Protein AF-A0A9Q0ZNN7-F1 (afdb_monomer_lite)

Secondary structure (DSSP, 8-state):
------TTSSB-HHHHTT----TT-SSBSSTTTS--S-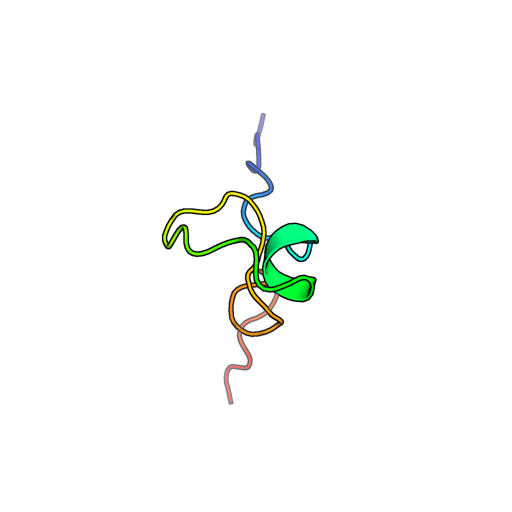----

InterPro domains:
  IPR000571 Zinc finger, CCCH-type [PS50103] (6-32)
  IPR036855 Zinc finger, CCCH-type superfamily [SSF90229] (4-36)
  IPR045868 Zinc finger CCCH domain-containing protein 13/40 [PTHR38160] (1-38)

Radius of gyration: 11.7 Å; chains: 1; bounding box: 33×15×34 Å

Sequence (42 aa):
MAERKLFKTKLCVLYRKGRCHRQNCSFAHGNAELRQSMPSRY

pLDDT: mean 73.89, std 14.18, range [43.53, 89.44]

Organism: Salix purpurea (NCBI:txid77065)

Structure (mmCIF, N/CA/C/O backbone):
data_AF-A0A9Q0ZNN7-F1
#
_entry.id   AF-A0A9Q0ZNN7-F1
#
loop_
_atom_site.group_PDB
_atom_site.id
_atom_site.type_symbol
_atom_site.label_atom_id
_atom_site.label_alt_id
_atom_site.label_comp_id
_atom_site.label_asym_id
_atom_site.label_entity_id
_atom_site.label_seq_id
_atom_site.pdbx_PDB_ins_code
_atom_site.Cartn_x
_atom_site.Cartn_y
_atom_site.Cartn_z
_atom_site.occupancy
_atom_site.B_iso_or_equiv
_atom_site.auth_seq_id
_atom_site.auth_comp_id
_atom_site.auth_asym_id
_atom_site.auth_atom_id
_atom_site.pdbx_PDB_model_num
ATOM 1 N N . MET A 1 1 ? -3.124 4.399 24.454 1.00 43.56 1 MET A N 1
ATOM 2 C CA . MET A 1 1 ? -2.062 4.762 23.492 1.00 43.56 1 MET A CA 1
ATOM 3 C C . MET A 1 1 ? -2.152 3.805 22.305 1.00 43.56 1 MET A C 1
ATOM 5 O O . MET A 1 1 ? -1.574 2.730 22.350 1.00 43.56 1 MET A O 1
ATOM 9 N N . ALA A 1 2 ? -2.990 4.095 21.304 1.00 52.56 2 ALA A N 1
ATOM 10 C CA . ALA A 1 2 ? -3.164 3.192 20.164 1.00 52.56 2 ALA A CA 1
ATOM 11 C C . ALA A 1 2 ? -2.081 3.481 19.121 1.00 52.56 2 ALA A C 1
ATOM 13 O O . ALA A 1 2 ? -2.276 4.304 18.227 1.00 52.56 2 ALA A O 1
ATOM 14 N N . GLU A 1 3 ? -0.943 2.802 19.231 1.00 55.84 3 GLU A N 1
ATOM 15 C CA . GLU A 1 3 ? 0.048 2.729 18.159 1.00 55.84 3 GLU A CA 1
ATOM 16 C C . GLU A 1 3 ? -0.552 1.916 17.005 1.00 55.84 3 GLU A C 1
ATOM 18 O O . GLU A 1 3 ? -0.301 0.723 16.826 1.00 55.84 3 GLU A O 1
ATOM 23 N N . ARG A 1 4 ? -1.423 2.565 16.226 1.00 61.50 4 ARG A N 1
ATOM 24 C CA . ARG A 1 4 ? -1.943 2.045 14.963 1.00 61.50 4 ARG A CA 1
ATOM 25 C C . ARG A 1 4 ? -0.778 1.989 13.990 1.00 61.50 4 ARG A C 1
ATOM 27 O O . ARG A 1 4 ? -0.597 2.894 13.184 1.00 61.50 4 ARG A O 1
ATOM 34 N N . LYS A 1 5 ? 0.035 0.939 14.098 1.00 60.41 5 LYS A N 1
ATOM 35 C CA . LYS A 1 5 ? 1.093 0.598 13.151 1.00 60.41 5 LYS A CA 1
ATOM 36 C C . LYS A 1 5 ? 0.526 0.757 11.733 1.00 60.41 5 LYS A C 1
ATOM 38 O O . LYS A 1 5 ? -0.332 -0.020 11.315 1.00 60.41 5 LYS A O 1
ATOM 43 N N . LEU A 1 6 ? 0.960 1.810 11.032 1.00 64.88 6 LEU A N 1
ATOM 44 C CA . LEU A 1 6 ? 0.495 2.209 9.700 1.00 64.88 6 LEU A CA 1
ATOM 45 C C . LEU A 1 6 ? 1.007 1.226 8.629 1.00 64.88 6 LEU A C 1
ATOM 47 O O . LEU A 1 6 ? 1.762 1.597 7.734 1.00 64.88 6 LEU A O 1
ATOM 51 N N . PHE A 1 7 ? 0.620 -0.046 8.722 1.00 70.94 7 PHE A N 1
ATOM 52 C CA . PHE A 1 7 ? 0.954 -1.047 7.714 1.00 70.94 7 PHE A CA 1
ATOM 53 C C . PHE A 1 7 ? 0.056 -0.864 6.504 1.00 70.94 7 PHE A C 1
ATOM 55 O O . PHE A 1 7 ? -1.171 -0.837 6.626 1.00 70.94 7 PHE A O 1
ATOM 62 N N . LYS A 1 8 ? 0.690 -0.768 5.335 1.00 75.44 8 LYS A N 1
ATOM 63 C CA . LYS A 1 8 ? 0.022 -0.676 4.037 1.00 75.44 8 LYS A CA 1
ATOM 64 C C . LYS A 1 8 ? -0.891 0.550 3.914 1.00 75.44 8 LYS A C 1
ATOM 66 O O . LYS A 1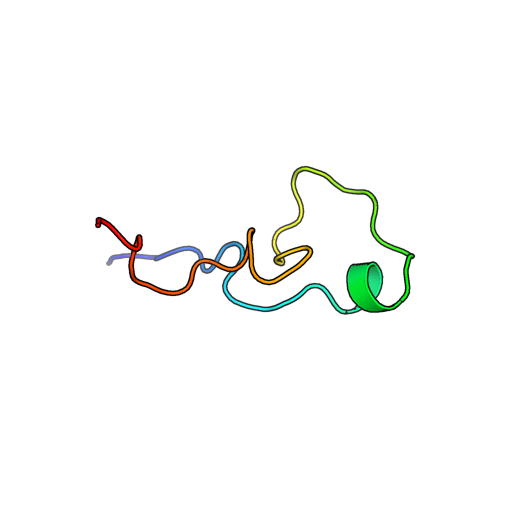 8 ? -1.939 0.497 3.288 1.00 75.44 8 LYS A O 1
ATOM 71 N N . THR A 1 9 ? -0.483 1.673 4.502 1.00 78.00 9 THR A N 1
ATOM 72 C CA . THR A 1 9 ? -1.170 2.975 4.376 1.00 78.00 9 THR A CA 1
ATOM 73 C C . THR A 1 9 ? -0.662 3.807 3.201 1.00 78.00 9 THR A C 1
ATOM 75 O O . THR A 1 9 ? -1.310 4.763 2.788 1.00 78.00 9 THR A O 1
ATOM 78 N N . LYS A 1 10 ? 0.500 3.446 2.648 1.00 84.12 10 LYS A N 1
ATOM 79 C CA . LYS A 1 10 ? 1.100 4.051 1.454 1.00 84.12 10 LYS A CA 1
ATOM 80 C C . LYS A 1 10 ? 1.491 2.968 0.458 1.00 84.12 10 LYS A C 1
ATOM 82 O O . LYS A 1 10 ? 1.841 1.855 0.855 1.00 84.12 10 LYS A O 1
ATOM 87 N N . LEU A 1 11 ? 1.471 3.320 -0.82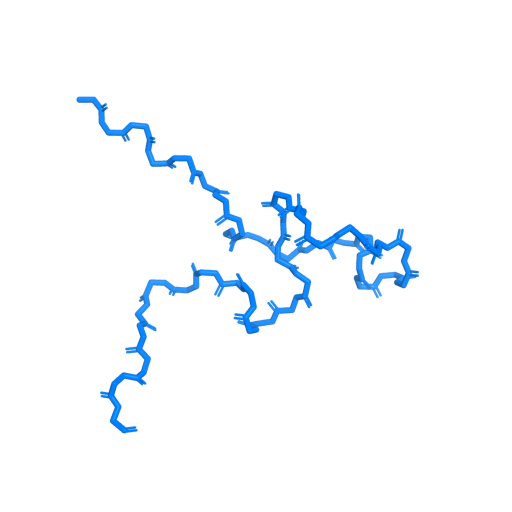6 1.00 85.62 11 LEU A N 1
ATOM 88 C CA . LEU A 1 11 ? 1.914 2.444 -1.907 1.00 85.62 11 LEU A CA 1
ATOM 89 C C . LEU A 1 11 ? 3.435 2.269 -1.899 1.00 85.62 11 LEU A C 1
ATOM 91 O O . LEU A 1 11 ? 4.199 3.210 -1.677 1.00 85.62 11 LEU A O 1
ATOM 95 N N . CYS A 1 12 ? 3.875 1.052 -2.188 1.00 88.06 12 CYS A N 1
ATOM 96 C CA .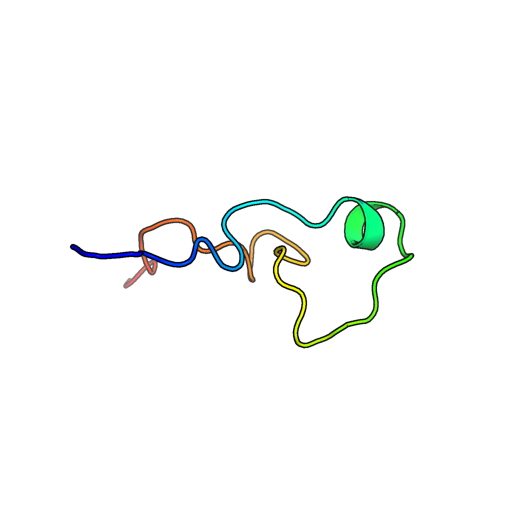 CYS A 1 12 ? 5.275 0.700 -2.309 1.00 88.06 12 CYS A CA 1
ATOM 97 C C . CYS A 1 12 ? 5.843 1.249 -3.623 1.00 88.06 12 CYS A C 1
ATOM 99 O O . CYS A 1 12 ? 5.506 0.788 -4.714 1.00 88.06 12 CYS A O 1
ATOM 101 N N . VAL A 1 13 ? 6.756 2.217 -3.527 1.00 88.56 13 VAL A N 1
ATOM 102 C CA . VAL A 1 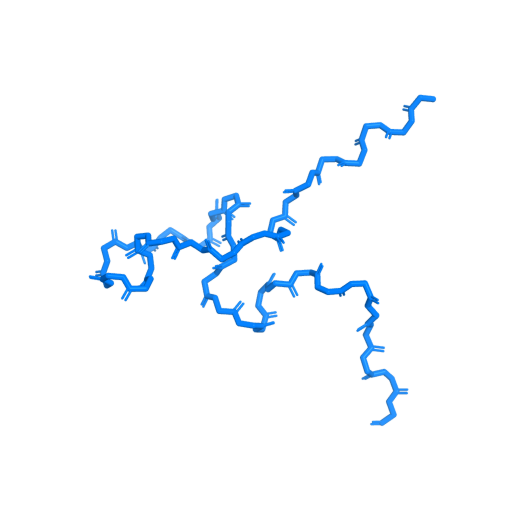13 ? 7.421 2.806 -4.703 1.00 88.56 13 VAL A CA 1
ATOM 103 C C . VAL A 1 13 ? 8.253 1.763 -5.453 1.00 88.56 13 VAL A C 1
ATOM 105 O O . VAL A 1 13 ? 8.332 1.800 -6.679 1.00 88.56 13 VAL A O 1
ATOM 108 N N . LEU A 1 14 ? 8.849 0.811 -4.730 1.00 89.19 14 LEU A N 1
ATOM 109 C CA . LEU A 1 14 ? 9.610 -0.289 -5.322 1.00 89.19 14 LEU A CA 1
ATOM 110 C C . LEU A 1 14 ? 8.701 -1.215 -6.128 1.00 89.19 14 LEU A C 1
ATOM 112 O O . LEU A 1 14 ? 9.071 -1.586 -7.235 1.00 89.19 14 LEU A O 1
ATOM 116 N N . TYR A 1 15 ? 7.507 -1.535 -5.622 1.00 86.88 15 TYR A N 1
ATOM 117 C CA . TYR A 1 15 ? 6.524 -2.321 -6.370 1.00 86.88 15 TYR A CA 1
ATOM 118 C C . TYR A 1 15 ? 6.081 -1.598 -7.644 1.00 86.88 15 TYR A C 1
ATOM 120 O O . TYR A 1 15 ? 6.075 -2.195 -8.713 1.00 86.88 15 TYR A O 1
ATOM 128 N N . ARG A 1 16 ? 5.841 -0.280 -7.570 1.00 84.62 16 ARG A N 1
ATOM 129 C CA . ARG A 1 16 ? 5.541 0.545 -8.756 1.00 84.62 16 ARG A CA 1
ATOM 130 C C . ARG A 1 16 ? 6.665 0.522 -9.800 1.00 84.62 16 ARG A C 1
ATOM 132 O O . ARG A 1 16 ? 6.407 0.698 -10.981 1.00 84.62 16 ARG A O 1
ATOM 139 N N . LYS A 1 17 ? 7.910 0.315 -9.364 1.00 89.44 17 LYS A N 1
ATOM 140 C CA . LYS A 1 17 ? 9.087 0.142 -10.229 1.00 89.44 17 LYS A CA 1
ATOM 141 C C . LYS A 1 17 ? 9.354 -1.325 -10.614 1.00 89.44 17 LYS A C 1
ATOM 143 O O . LYS A 1 17 ? 10.381 -1.585 -11.231 1.00 89.44 17 LYS A O 1
ATOM 148 N N . GLY A 1 18 ? 8.509 -2.276 -10.204 1.00 88.12 18 GLY A N 1
ATOM 149 C CA . GLY A 1 18 ? 8.708 -3.715 -10.433 1.00 88.12 18 GLY A CA 1
ATOM 150 C C . GLY A 1 18 ? 9.865 -4.333 -9.637 1.00 88.12 18 GLY A C 1
ATOM 151 O O . GLY A 1 18 ? 10.373 -5.384 -9.998 1.00 88.12 18 GLY A O 1
ATOM 152 N N . ARG A 1 19 ? 10.330 -3.673 -8.569 1.00 88.00 19 ARG A N 1
ATOM 153 C CA . ARG A 1 19 ? 11.486 -4.092 -7.753 1.00 88.00 19 ARG A CA 1
ATOM 154 C C . ARG A 1 19 ? 11.121 -4.624 -6.368 1.00 88.00 19 ARG A C 1
ATOM 156 O O . ARG A 1 19 ? 12.015 -4.898 -5.572 1.00 88.00 19 ARG A O 1
ATOM 163 N N . CYS A 1 20 ? 9.834 -4.754 -6.044 1.00 85.44 20 CYS A N 1
ATOM 164 C CA . CYS A 1 20 ? 9.397 -5.346 -4.780 1.00 85.44 20 CYS A CA 1
ATOM 165 C C . CYS A 1 20 ? 8.585 -6.615 -5.023 1.00 85.44 20 CYS A C 1
ATOM 167 O O . CYS A 1 20 ? 7.526 -6.554 -5.628 1.00 85.44 20 CYS A O 1
ATOM 169 N N . HIS A 1 21 ? 9.061 -7.744 -4.501 1.00 83.81 21 HIS A N 1
ATOM 170 C CA . HIS A 1 21 ? 8.375 -9.045 -4.557 1.00 83.81 21 HIS A CA 1
ATOM 171 C C . HIS A 1 21 ? 8.048 -9.577 -3.148 1.00 83.81 21 HIS A C 1
ATOM 173 O O . HIS A 1 21 ? 7.727 -10.745 -2.952 1.00 83.81 21 HIS A O 1
ATOM 179 N N . ARG A 1 22 ? 8.165 -8.718 -2.127 1.00 83.75 22 ARG A N 1
ATOM 180 C CA . ARG A 1 22 ? 7.954 -9.083 -0.721 1.00 83.75 22 ARG A CA 1
ATOM 181 C C . ARG A 1 22 ? 6.455 -9.194 -0.434 1.00 83.75 22 ARG A C 1
ATOM 183 O O . ARG A 1 22 ? 5.775 -8.179 -0.422 1.00 83.75 22 ARG A O 1
ATOM 190 N N . GLN A 1 23 ? 5.957 -10.387 -0.124 1.00 77.00 23 GLN A N 1
ATOM 191 C CA . GLN A 1 23 ? 4.543 -10.572 0.246 1.00 77.00 23 GLN A CA 1
ATOM 192 C C . GLN A 1 23 ? 4.182 -9.886 1.578 1.00 77.00 23 GLN A C 1
ATOM 194 O O . GLN A 1 23 ? 3.068 -9.407 1.764 1.00 77.00 23 GLN A O 1
ATOM 199 N N . ASN A 1 24 ? 5.149 -9.765 2.494 1.00 74.88 24 ASN A N 1
ATOM 200 C CA . ASN A 1 24 ? 4.977 -9.079 3.775 1.00 74.88 24 ASN A CA 1
ATOM 201 C C .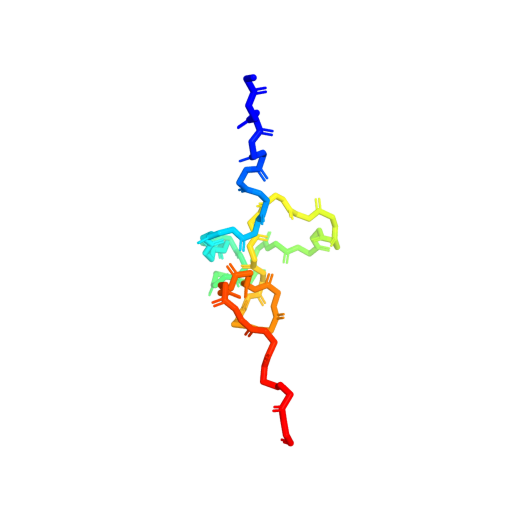 ASN A 1 24 ? 5.625 -7.683 3.773 1.00 74.88 24 ASN A C 1
ATOM 203 O O . ASN A 1 24 ? 6.410 -7.341 4.659 1.00 74.88 24 ASN A O 1
ATOM 207 N N . CYS A 1 25 ? 5.365 -6.890 2.731 1.00 83.62 25 CYS A N 1
ATOM 208 C CA . CYS A 1 25 ? 5.862 -5.520 2.671 1.00 83.62 25 CYS A CA 1
ATOM 209 C C . CYS A 1 25 ? 5.077 -4.613 3.634 1.00 83.62 25 CYS A C 1
ATOM 211 O O . CYS A 1 25 ? 3.851 -4.693 3.731 1.00 83.62 25 CYS A O 1
ATOM 213 N N . SER A 1 26 ? 5.777 -3.710 4.328 1.00 83.44 26 SER A N 1
ATOM 214 C CA . SER A 1 26 ? 5.140 -2.691 5.178 1.00 83.44 26 SER A CA 1
ATOM 215 C C . SER A 1 26 ? 4.339 -1.661 4.369 1.00 83.44 26 SER A C 1
ATOM 217 O O . SER A 1 26 ? 3.512 -0.942 4.928 1.00 83.44 26 SER A O 1
ATOM 219 N N . PHE A 1 27 ? 4.572 -1.604 3.056 1.00 84.69 27 PHE A N 1
ATOM 220 C CA . PHE A 1 27 ? 3.888 -0.749 2.092 1.00 84.69 27 PHE A CA 1
ATOM 221 C C . PHE A 1 27 ? 2.972 -1.585 1.192 1.00 84.69 27 PHE A C 1
ATOM 223 O O . PHE A 1 27 ? 3.240 -2.754 0.940 1.00 84.69 27 PHE A O 1
ATOM 230 N N . ALA A 1 28 ? 1.909 -0.981 0.675 1.00 87.06 28 ALA A N 1
ATOM 231 C CA . ALA A 1 28 ? 0.935 -1.659 -0.172 1.00 87.06 28 ALA A CA 1
ATOM 232 C C . ALA A 1 28 ? 1.456 -1.875 -1.602 1.00 87.06 28 ALA A C 1
ATOM 234 O O . ALA A 1 28 ? 1.906 -0.919 -2.239 1.00 87.06 28 ALA A O 1
ATOM 235 N N . HIS A 1 29 ? 1.352 -3.084 -2.154 1.00 88.06 29 HIS A N 1
ATOM 236 C CA . HIS A 1 29 ? 1.689 -3.379 -3.554 1.00 88.06 29 HIS A CA 1
ATOM 237 C C . HIS A 1 29 ? 0.517 -3.127 -4.511 1.00 88.06 29 HIS A C 1
ATOM 239 O O . HIS A 1 29 ? 0.220 -3.911 -5.404 1.00 88.06 29 HIS A O 1
ATOM 245 N N . GLY A 1 30 ? -0.174 -2.008 -4.326 1.00 79.56 30 GLY A N 1
ATOM 246 C CA . GLY A 1 30 ? -1.354 -1.651 -5.106 1.00 79.56 30 GLY A CA 1
ATOM 247 C C . GLY A 1 30 ? -2.539 -1.308 -4.220 1.00 79.56 30 GLY A C 1
ATOM 248 O O . GLY A 1 30 ? -2.493 -1.437 -2.997 1.00 79.56 30 GLY A O 1
ATOM 249 N N . ASN A 1 31 ? -3.611 -0.844 -4.851 1.00 77.94 31 ASN A N 1
ATOM 250 C CA . ASN A 1 31 ? -4.809 -0.378 -4.158 1.00 77.94 31 ASN A CA 1
ATOM 251 C C . ASN A 1 31 ? -5.532 -1.496 -3.392 1.00 77.94 31 ASN A C 1
ATOM 253 O O . ASN A 1 31 ? -6.181 -1.198 -2.399 1.00 77.94 31 ASN A O 1
ATOM 257 N N . ALA A 1 32 ? -5.372 -2.759 -3.807 1.00 76.62 32 ALA A N 1
ATOM 258 C CA . ALA A 1 32 ? -5.947 -3.922 -3.127 1.00 76.62 32 ALA A CA 1
ATOM 259 C C . ALA A 1 32 ? -5.325 -4.181 -1.742 1.00 76.62 32 ALA A C 1
ATOM 261 O O . ALA A 1 32 ? -5.999 -4.635 -0.824 1.00 76.62 32 ALA A O 1
ATOM 262 N N . GLU A 1 33 ? -4.035 -3.881 -1.583 1.00 78.12 33 GLU A N 1
ATOM 263 C CA . GLU A 1 33 ? -3.330 -4.027 -0.309 1.00 78.12 33 GLU A CA 1
ATOM 264 C C . GLU A 1 33 ? -3.321 -2.742 0.517 1.00 78.12 33 GLU A C 1
ATOM 266 O O . GLU A 1 33 ? -3.056 -2.783 1.720 1.00 78.12 33 GLU A O 1
ATOM 271 N N . LEU A 1 34 ? -3.579 -1.602 -0.130 1.00 82.75 34 LEU A N 1
ATOM 272 C CA . LEU A 1 34 ? -3.659 -0.310 0.523 1.00 82.75 34 LEU A CA 1
ATOM 273 C C . LEU A 1 34 ? -4.868 -0.343 1.451 1.00 82.75 34 LEU A C 1
ATOM 275 O O . LEU A 1 34 ? -6.008 -0.351 0.993 1.00 82.75 34 LEU A O 1
ATOM 279 N N . ARG A 1 35 ? -4.614 -0.349 2.761 1.00 69.44 35 ARG A N 1
ATOM 280 C CA . ARG A 1 35 ? -5.640 -0.167 3.788 1.00 69.44 35 ARG A CA 1
ATOM 281 C C . ARG A 1 35 ? -6.171 1.263 3.684 1.00 69.44 35 ARG A C 1
ATOM 283 O O . ARG A 1 35 ? -5.828 2.127 4.484 1.00 69.44 35 ARG A O 1
ATOM 290 N N . GLN A 1 36 ? -7.001 1.521 2.679 1.00 62.50 36 GLN A N 1
ATOM 291 C CA . GLN A 1 36 ? -8.006 2.562 2.771 1.00 62.50 36 GLN A CA 1
ATOM 292 C C . GLN A 1 36 ? -8.955 2.114 3.871 1.00 62.50 36 GLN A C 1
ATOM 294 O O . GLN A 1 36 ? -9.399 0.967 3.907 1.00 62.50 36 GLN A O 1
ATOM 299 N N . SER A 1 37 ? -9.185 2.992 4.837 1.00 54.34 37 SER A N 1
ATOM 300 C CA . SER A 1 37 ? -10.182 2.790 5.871 1.00 54.34 37 SER A CA 1
ATOM 301 C C . SER A 1 37 ? -11.558 2.737 5.215 1.00 54.34 37 SER A C 1
ATOM 303 O O . SER A 1 37 ? -12.215 3.760 5.110 1.00 54.34 37 SER A O 1
ATOM 305 N N . MET A 1 38 ? -11.946 1.583 4.691 1.00 48.03 38 MET A N 1
ATOM 306 C CA . MET A 1 38 ? -13.298 1.043 4.685 1.00 48.03 38 MET A CA 1
ATOM 307 C C . MET A 1 38 ? -13.329 -0.159 3.736 1.00 48.03 38 MET A C 1
ATOM 309 O O . MET A 1 38 ? -12.970 -0.027 2.566 1.00 48.03 38 MET A O 1
ATOM 313 N N . PRO A 1 39 ? -13.760 -1.332 4.221 1.00 52.72 39 PRO A N 1
ATOM 314 C CA . PRO A 1 39 ? -14.156 -2.407 3.338 1.00 52.72 39 PRO A CA 1
ATOM 315 C C . PRO A 1 39 ? -15.403 -1.930 2.593 1.00 52.72 39 PRO A C 1
ATOM 317 O O . PRO A 1 39 ? -16.391 -1.562 3.232 1.00 52.72 39 PRO A O 1
ATOM 320 N N . SER A 1 40 ? -15.386 -1.947 1.263 1.00 50.31 40 SER A N 1
ATOM 321 C CA . SER A 1 40 ? -16.632 -1.968 0.500 1.00 50.31 40 SER A CA 1
ATOM 322 C C . SER A 1 40 ? -17.364 -3.262 0.854 1.00 50.31 40 SER A C 1
ATOM 324 O O . SER A 1 40 ? -17.172 -4.304 0.237 1.00 50.31 40 SER A O 1
ATOM 326 N N . ARG A 1 41 ? -18.146 -3.204 1.934 1.00 60.12 41 ARG A N 1
ATOM 327 C CA . ARG A 1 41 ? -19.318 -4.040 2.138 1.00 60.12 41 ARG A CA 1
ATOM 328 C C . ARG A 1 41 ? -20.439 -3.414 1.325 1.00 60.12 41 ARG A C 1
ATOM 330 O O . ARG A 1 41 ? -21.118 -2.540 1.853 1.00 60.12 41 ARG A O 1
ATOM 337 N N . TYR A 1 42 ? -20.598 -3.864 0.090 1.00 43.53 42 TYR A N 1
ATOM 338 C CA . TYR A 1 42 ? -21.884 -4.223 -0.509 1.00 43.53 42 TYR A CA 1
ATOM 339 C C . TYR A 1 42 ? -21.618 -4.981 -1.808 1.00 43.53 42 TYR A C 1
ATOM 341 O O . TYR A 1 42 ? -20.781 -4.504 -2.606 1.00 43.53 42 TYR A O 1
#

Foldseek 3Di:
DDPPLQAQQAADVCLVVVNDPDPRDSHDSDPVSRPPPDPPDD